Protein AF-A0A2A2X667-F1 (afdb_monomer_lite)

Organism: NCBI:txid1624

Sequence (173 aa):
MKRGFEYALKNDRLIYGVLAQLNYKVGHPDFEDMFEESRILLAEIYTEYHRKENTKEECGSYMFQKLKWRLLDKLRQKNRKQAEVCFSQLANENDELPQIEEIIEIGDNIEISDALYQLYKRCTDNEKMLLSYYSVGITKTTEIAKLMGKSRMTINRWRKSIQEKYLELINEK

Structure (mmCIF, N/CA/C/O backbone):
data_AF-A0A2A2X667-F1
#
_entry.id   AF-A0A2A2X667-F1
#
loop_
_atom_site.group_PDB
_atom_site.id
_atom_site.type_symbol
_atom_site.label_atom_id
_atom_site.label_alt_id
_atom_site.label_comp_id
_atom_site.label_asym_id
_atom_site.label_entity_id
_atom_site.label_seq_id
_atom_site.pdbx_PDB_ins_code
_atom_site.Cartn_x
_atom_site.Cartn_y
_atom_site.Cartn_z
_atom_site.occupancy
_atom_site.B_iso_or_equiv
_atom_site.auth_seq_id
_atom_site.auth_comp_id
_atom_site.auth_asym_id
_atom_site.auth_atom_id
_atom_site.pdbx_PDB_model_num
ATOM 1 N N . MET A 1 1 ? -18.334 -0.761 18.734 1.00 70.69 1 MET A N 1
ATOM 2 C CA . MET A 1 1 ? -18.167 -1.414 17.420 1.00 70.69 1 MET A CA 1
ATOM 3 C C . MET A 1 1 ? -19.298 -1.059 16.452 1.00 70.69 1 MET A C 1
ATOM 5 O O . MET A 1 1 ? -18.995 -0.501 15.412 1.00 70.69 1 MET A O 1
ATOM 9 N N . LYS A 1 2 ? -20.581 -1.248 16.811 1.00 82.44 2 LYS A N 1
ATOM 10 C CA . LYS A 1 2 ? -21.744 -0.948 15.942 1.00 82.44 2 LYS A CA 1
ATOM 11 C C . LYS A 1 2 ? -21.718 0.436 15.252 1.00 82.44 2 LYS A C 1
ATOM 13 O O . LYS A 1 2 ? -21.780 0.499 14.034 1.00 82.44 2 LYS A O 1
ATOM 18 N N . ARG A 1 3 ? -21.492 1.521 16.008 1.00 82.81 3 ARG A N 1
ATOM 19 C CA . ARG A 1 3 ? -21.363 2.891 15.456 1.00 82.81 3 ARG A CA 1
ATOM 20 C C . ARG A 1 3 ? -20.211 3.067 14.457 1.00 82.81 3 ARG A C 1
ATOM 22 O O . ARG A 1 3 ? -20.321 3.866 13.540 1.00 82.81 3 ARG A O 1
ATOM 29 N N . GLY A 1 4 ? -19.112 2.329 14.629 1.00 85.50 4 GLY A N 1
ATOM 30 C CA . GLY A 1 4 ? -17.978 2.381 13.702 1.00 85.50 4 GLY A CA 1
ATOM 31 C C . GLY A 1 4 ? -18.318 1.772 12.349 1.00 85.50 4 GLY A C 1
ATOM 32 O O . GLY A 1 4 ? -17.970 2.342 11.323 1.00 85.50 4 GLY A O 1
ATOM 33 N N . PHE A 1 5 ? -19.053 0.657 12.340 1.00 90.12 5 PHE A N 1
ATOM 34 C CA . PHE A 1 5 ? -19.537 0.054 11.097 1.00 90.12 5 PHE A CA 1
ATOM 35 C C . PHE A 1 5 ? -20.574 0.935 10.401 1.00 90.12 5 PHE A C 1
ATOM 37 O O . PHE A 1 5 ? -20.499 1.113 9.192 1.00 90.12 5 PHE A O 1
ATOM 44 N N . GLU A 1 6 ? -21.492 1.547 11.153 1.00 90.00 6 GLU A N 1
ATOM 45 C CA . GLU A 1 6 ? -22.443 2.523 10.600 1.00 90.00 6 GLU A CA 1
ATOM 46 C C . GLU A 1 6 ? -21.724 3.714 9.948 1.00 90.00 6 GLU A C 1
ATOM 48 O O . GLU A 1 6 ? -22.113 4.148 8.864 1.00 90.00 6 GLU A O 1
ATOM 53 N N . TYR A 1 7 ? -20.654 4.217 10.574 1.00 89.38 7 TYR A N 1
ATOM 54 C CA . TYR A 1 7 ? -19.813 5.258 9.987 1.00 89.38 7 TYR A CA 1
ATOM 55 C C . TYR A 1 7 ? -19.106 4.771 8.718 1.00 89.38 7 TYR A C 1
ATOM 57 O O . TYR A 1 7 ? -19.140 5.462 7.702 1.00 89.38 7 TYR A O 1
ATOM 65 N N . ALA A 1 8 ? -18.493 3.586 8.757 1.00 90.00 8 ALA A N 1
ATOM 66 C CA . ALA A 1 8 ? -17.759 3.040 7.622 1.00 90.00 8 ALA A CA 1
ATOM 67 C C . ALA A 1 8 ? -18.669 2.836 6.399 1.00 90.00 8 ALA A C 1
ATOM 69 O O . ALA A 1 8 ? -18.331 3.311 5.321 1.00 90.00 8 ALA A O 1
ATOM 70 N N . LEU A 1 9 ? -19.861 2.255 6.592 1.00 91.00 9 LEU A N 1
ATOM 71 C CA . LEU A 1 9 ? -20.863 2.049 5.537 1.00 91.00 9 LEU A CA 1
ATOM 72 C C . LEU A 1 9 ? -21.354 3.362 4.910 1.00 91.00 9 LEU A C 1
ATOM 74 O O . LEU A 1 9 ? -21.636 3.422 3.718 1.00 91.00 9 LEU A O 1
ATOM 78 N N . LYS A 1 10 ? -21.451 4.442 5.693 1.00 91.00 10 LYS A N 1
ATOM 79 C CA . LYS A 1 10 ? -21.816 5.769 5.167 1.00 91.00 10 LYS A CA 1
ATOM 80 C C . LYS A 1 10 ? -20.674 6.451 4.409 1.00 91.00 10 LYS A C 1
ATOM 82 O O . LYS A 1 10 ? -20.930 7.363 3.627 1.00 91.00 10 LYS A O 1
ATOM 87 N N . ASN A 1 11 ? -19.430 6.030 4.639 1.00 89.50 11 ASN A N 1
ATOM 88 C CA . ASN A 1 11 ? -18.221 6.688 4.146 1.00 89.50 11 ASN A CA 1
ATOM 89 C C . ASN A 1 11 ? -17.398 5.803 3.197 1.00 89.50 11 ASN A C 1
ATOM 91 O O . ASN A 1 11 ? -16.180 5.957 3.111 1.00 89.50 11 ASN A O 1
ATOM 95 N N . ASP A 1 12 ? -18.048 4.939 2.414 1.00 91.06 12 ASP A N 1
ATOM 96 C CA . ASP A 1 12 ? -17.374 4.081 1.427 1.00 91.06 12 ASP A CA 1
ATOM 97 C C . ASP A 1 12 ? -16.489 4.879 0.447 1.00 91.06 12 ASP A C 1
ATOM 99 O O . ASP A 1 12 ? -15.415 4.431 0.054 1.00 91.06 12 ASP A O 1
ATOM 103 N N . ARG A 1 13 ? -16.868 6.122 0.109 1.00 90.81 13 ARG A N 1
ATOM 104 C CA . ARG A 1 13 ? -16.052 7.026 -0.732 1.00 90.81 13 ARG A CA 1
ATOM 105 C C . ARG A 1 13 ? -14.648 7.272 -0.173 1.00 90.81 13 ARG A C 1
ATOM 107 O O . ARG A 1 13 ? -13.700 7.406 -0.944 1.00 90.81 13 ARG A O 1
ATOM 114 N N . LEU A 1 14 ? -14.511 7.328 1.151 1.00 91.19 14 LEU A N 1
ATOM 115 C CA . LEU A 1 14 ? -13.222 7.499 1.819 1.00 91.19 14 LEU A CA 1
ATOM 116 C C . LEU A 1 14 ? -12.350 6.255 1.605 1.00 91.19 14 LEU A C 1
ATOM 118 O O . LEU A 1 14 ? -11.168 6.387 1.295 1.00 91.19 14 LEU A O 1
ATOM 122 N N . ILE A 1 15 ? -12.954 5.065 1.677 1.00 92.88 15 ILE A N 1
ATOM 123 C CA . ILE A 1 15 ? -12.288 3.784 1.414 1.00 92.88 15 ILE A CA 1
ATOM 124 C C . ILE A 1 15 ? -11.820 3.714 -0.042 1.00 92.88 15 ILE A C 1
ATOM 126 O O . ILE A 1 15 ? -10.636 3.477 -0.283 1.00 92.88 15 ILE A O 1
ATOM 130 N N . TYR A 1 16 ? -12.698 4.012 -1.007 1.00 92.81 16 TYR A N 1
ATOM 131 C CA . TYR A 1 16 ? -12.327 4.060 -2.426 1.00 92.81 16 TYR A CA 1
ATOM 132 C C . TYR A 1 16 ? -11.152 5.012 -2.683 1.00 92.81 16 TYR A C 1
ATOM 134 O O . TYR A 1 16 ? -10.217 4.662 -3.402 1.00 92.81 16 TYR A O 1
ATOM 142 N N . GLY A 1 17 ? -11.163 6.198 -2.066 1.00 90.81 17 GLY A N 1
ATOM 143 C CA . GLY A 1 17 ? -10.075 7.167 -2.194 1.00 90.81 17 GLY A CA 1
ATOM 144 C C . GLY A 1 17 ? -8.741 6.652 -1.646 1.00 90.81 17 GLY A C 1
ATOM 145 O O . GLY A 1 17 ? -7.696 6.869 -2.264 1.00 90.81 17 GLY A O 1
ATOM 146 N N . VAL A 1 18 ? -8.757 5.949 -0.509 1.00 92.19 18 VAL A N 1
ATOM 147 C CA . VAL A 1 18 ? -7.542 5.353 0.066 1.00 92.19 18 VAL A CA 1
ATOM 148 C C . VAL A 1 18 ? -7.024 4.213 -0.810 1.00 92.19 18 VAL A C 1
ATOM 150 O O . VAL A 1 18 ? -5.833 4.188 -1.115 1.00 92.19 18 VAL A O 1
ATOM 153 N N . LEU A 1 19 ? -7.896 3.307 -1.257 1.00 90.31 19 LEU A N 1
ATOM 154 C CA . LEU A 1 19 ? -7.514 2.173 -2.103 1.00 90.31 19 LEU A CA 1
ATOM 155 C C . LEU A 1 19 ? -6.959 2.620 -3.457 1.00 90.31 19 LEU A C 1
ATOM 157 O O . LEU A 1 19 ? -5.923 2.115 -3.888 1.00 90.31 19 LEU A O 1
ATOM 161 N N . ALA A 1 20 ? -7.556 3.646 -4.067 1.00 87.69 20 ALA A N 1
ATOM 162 C CA . ALA A 1 20 ? -7.042 4.238 -5.296 1.00 87.69 20 ALA A CA 1
ATOM 163 C C . ALA A 1 20 ? -5.609 4.777 -5.127 1.00 87.69 20 ALA A C 1
ATOM 165 O O . ALA A 1 20 ? -4.778 4.590 -6.013 1.00 87.69 20 ALA A O 1
ATOM 166 N N . GLN A 1 21 ? -5.280 5.389 -3.978 1.00 86.00 21 GLN A N 1
ATOM 167 C CA . GLN A 1 21 ? -3.907 5.827 -3.676 1.00 86.00 21 GLN A CA 1
ATOM 168 C C . GLN A 1 21 ? -2.927 4.672 -3.429 1.00 86.00 21 GLN A C 1
ATOM 170 O O . GLN A 1 21 ? -1.716 4.883 -3.490 1.00 86.00 21 GLN A O 1
ATOM 175 N N . LEU A 1 22 ? -3.432 3.480 -3.117 1.00 85.50 22 LEU A N 1
ATOM 176 C CA . LEU A 1 22 ? -2.649 2.256 -2.947 1.00 85.50 22 LEU A CA 1
ATOM 177 C C . LEU A 1 22 ? -2.608 1.401 -4.223 1.00 85.50 22 LEU A C 1
ATOM 179 O O . LEU A 1 22 ? -2.122 0.279 -4.172 1.00 85.50 22 LEU A O 1
ATOM 183 N N . ASN A 1 23 ? -3.074 1.937 -5.358 1.00 84.19 23 ASN A N 1
ATOM 184 C CA . ASN A 1 23 ? -3.193 1.252 -6.649 1.00 84.19 23 ASN A CA 1
ATOM 185 C C . ASN A 1 23 ? -4.160 0.053 -6.671 1.00 84.19 23 ASN A C 1
ATOM 187 O O . ASN A 1 23 ? -4.169 -0.700 -7.642 1.00 84.19 23 ASN A O 1
ATOM 191 N N . TYR A 1 24 ? -5.044 -0.075 -5.679 1.00 85.31 24 TYR A N 1
ATOM 192 C CA . TYR A 1 24 ? -6.166 -1.011 -5.723 1.00 85.31 24 TYR A CA 1
ATOM 193 C C . TYR A 1 24 ? -7.360 -0.314 -6.375 1.00 85.31 24 TYR A C 1
ATOM 195 O O . TYR A 1 24 ? -8.118 0.408 -5.727 1.00 85.31 24 TYR A O 1
ATOM 203 N N . LYS A 1 25 ? -7.486 -0.478 -7.694 1.00 81.50 25 LYS A N 1
ATOM 204 C CA . LYS A 1 25 ? -8.617 0.037 -8.477 1.00 81.50 25 LYS A CA 1
ATOM 205 C C . LYS A 1 25 ? -9.693 -1.035 -8.632 1.00 81.50 25 LYS A C 1
ATOM 207 O O . LYS A 1 25 ? -9.406 -2.226 -8.540 1.00 81.50 25 LYS A O 1
ATOM 212 N N . VAL A 1 26 ? -10.915 -0.592 -8.921 1.00 75.31 26 VAL A N 1
ATOM 213 C CA . VAL A 1 26 ? -12.028 -1.476 -9.289 1.00 75.31 26 VAL A CA 1
ATOM 214 C C . VAL A 1 26 ? -11.600 -2.295 -10.513 1.00 75.31 26 VAL A C 1
ATOM 216 O O . VAL A 1 26 ? -11.266 -1.713 -11.543 1.00 75.31 26 VAL A O 1
ATOM 219 N N . GLY A 1 27 ? -11.538 -3.621 -10.362 1.00 77.50 27 GLY A N 1
ATOM 220 C CA . GLY A 1 27 ? -11.004 -4.558 -11.360 1.00 77.50 27 GLY A CA 1
ATOM 221 C C . GLY A 1 27 ? -9.706 -5.269 -10.952 1.00 77.50 27 GLY A C 1
ATOM 222 O O . GLY A 1 27 ? -9.327 -6.237 -11.601 1.00 77.50 27 GLY A O 1
ATOM 223 N N . HIS A 1 28 ? -9.034 -4.841 -9.877 1.00 79.19 28 HIS A N 1
ATOM 224 C CA . HIS A 1 28 ? -7.943 -5.626 -9.292 1.00 79.19 28 HIS A CA 1
ATOM 225 C C . HIS A 1 2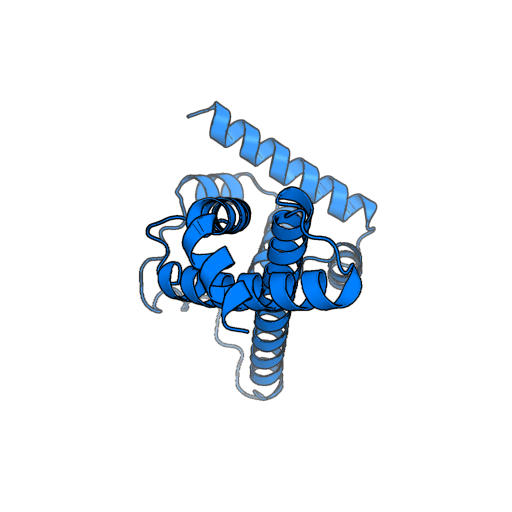8 ? -8.513 -6.916 -8.660 1.00 79.19 28 HIS A C 1
ATOM 227 O O . HIS A 1 28 ? -9.531 -6.811 -7.973 1.00 79.19 28 HIS A O 1
ATOM 233 N N . PRO A 1 29 ? -7.872 -8.094 -8.816 1.00 82.75 29 PRO A N 1
ATOM 234 C CA . PRO A 1 29 ? -8.371 -9.360 -8.260 1.00 82.75 29 PRO A CA 1
ATOM 235 C C . PRO A 1 29 ? -8.687 -9.275 -6.760 1.00 82.75 29 PRO A C 1
ATOM 237 O O . PRO A 1 29 ? -9.780 -9.611 -6.327 1.00 82.75 29 PRO A O 1
ATOM 240 N N . ASP A 1 30 ? -7.769 -8.690 -5.989 1.00 87.25 30 ASP A N 1
ATOM 241 C CA . ASP A 1 30 ? -7.921 -8.525 -4.535 1.00 87.25 30 ASP A CA 1
ATOM 242 C C . ASP A 1 30 ? -8.738 -7.284 -4.113 1.00 87.25 30 ASP A C 1
ATOM 244 O O . ASP A 1 30 ? -8.695 -6.882 -2.949 1.00 87.25 30 ASP A O 1
ATOM 248 N N . PHE A 1 31 ? -9.407 -6.587 -5.041 1.00 88.56 31 PHE A N 1
ATOM 249 C CA . PHE A 1 31 ? -10.055 -5.309 -4.723 1.00 88.56 31 PHE A CA 1
ATOM 250 C C . PHE A 1 31 ? -11.167 -5.465 -3.684 1.00 88.56 31 PHE A C 1
ATOM 252 O O . PHE A 1 31 ? -11.241 -4.678 -2.742 1.00 88.56 31 PHE A O 1
ATOM 259 N N . GLU A 1 32 ? -12.031 -6.459 -3.870 1.00 89.56 32 GLU A N 1
ATOM 260 C CA . GLU A 1 32 ? -13.213 -6.672 -3.033 1.00 89.56 32 GLU A CA 1
ATOM 261 C C . GLU A 1 32 ? -12.817 -7.050 -1.601 1.00 89.56 32 GLU A C 1
ATOM 263 O O . GLU A 1 32 ? -13.289 -6.435 -0.641 1.00 89.56 32 GLU A O 1
ATOM 268 N N . ASP A 1 33 ? -11.827 -7.933 -1.463 1.00 91.75 33 ASP A N 1
ATOM 269 C CA . ASP A 1 33 ? -11.235 -8.296 -0.174 1.00 91.75 33 ASP A CA 1
ATOM 270 C C . ASP A 1 33 ? -10.602 -7.085 0.523 1.00 91.75 33 ASP A C 1
ATOM 272 O O . ASP A 1 33 ? -10.867 -6.820 1.699 1.00 91.75 33 ASP A O 1
ATOM 276 N N . MET A 1 34 ? -9.800 -6.296 -0.205 1.00 90.19 34 MET A N 1
ATOM 277 C CA . MET A 1 34 ? -9.195 -5.073 0.334 1.00 90.19 34 MET A CA 1
ATOM 278 C C . MET A 1 34 ? -10.241 -4.040 0.745 1.00 90.19 34 MET A C 1
ATOM 280 O O . MET A 1 34 ? -10.027 -3.293 1.704 1.00 90.19 34 MET A O 1
ATOM 284 N N . PHE A 1 35 ? -11.363 -3.972 0.036 1.00 93.88 35 PHE A N 1
ATOM 285 C CA . PHE A 1 35 ? -12.451 -3.059 0.340 1.00 93.88 35 PHE A CA 1
ATOM 286 C C . PHE A 1 35 ? -13.160 -3.432 1.643 1.00 93.88 35 PHE A C 1
ATOM 288 O O . PHE A 1 35 ? -13.271 -2.583 2.535 1.00 93.88 35 PHE A O 1
ATOM 295 N N . GLU A 1 36 ? -13.552 -4.694 1.810 1.00 93.00 36 GLU A N 1
ATOM 296 C CA . GLU A 1 36 ? -14.180 -5.149 3.054 1.00 93.00 36 GLU A CA 1
ATOM 297 C C . GLU A 1 36 ? -13.206 -5.090 4.240 1.00 93.00 36 GLU A C 1
ATOM 299 O O . GLU A 1 36 ? -13.565 -4.622 5.326 1.00 93.00 36 GLU A O 1
ATOM 304 N N . GLU A 1 37 ? -11.933 -5.441 4.035 1.00 93.62 37 GLU A N 1
ATOM 305 C CA . GLU A 1 37 ? -10.912 -5.298 5.074 1.00 93.62 37 GLU A CA 1
ATOM 306 C C . GLU A 1 37 ? -10.728 -3.830 5.489 1.00 93.62 37 GLU A C 1
ATOM 308 O O . GLU A 1 37 ? -10.651 -3.515 6.683 1.00 93.62 37 GLU A O 1
ATOM 313 N N . SER A 1 38 ? -10.715 -2.909 4.523 1.00 94.06 38 SER A N 1
ATOM 314 C CA . SER A 1 38 ? -10.646 -1.468 4.787 1.00 94.06 38 SER A CA 1
ATOM 315 C C . SER A 1 38 ? -11.864 -0.965 5.557 1.00 94.06 38 SER A C 1
ATOM 317 O O . SER A 1 38 ? -11.719 -0.106 6.430 1.00 94.06 38 SER A O 1
ATOM 319 N N . ARG A 1 39 ? -13.055 -1.508 5.282 1.00 94.38 39 ARG A N 1
ATOM 320 C CA . ARG A 1 39 ? -14.294 -1.161 5.987 1.00 94.38 39 ARG A CA 1
ATOM 321 C C . ARG A 1 39 ? -14.235 -1.566 7.458 1.00 94.38 39 ARG A C 1
ATOM 323 O O . ARG A 1 39 ? -14.566 -0.754 8.327 1.00 94.38 39 ARG A O 1
ATOM 330 N N . ILE A 1 40 ? -13.741 -2.770 7.749 1.00 94.31 40 ILE A N 1
ATOM 331 C CA . ILE A 1 40 ? -13.498 -3.233 9.125 1.00 94.31 40 ILE A CA 1
ATOM 332 C C . ILE A 1 40 ? -12.498 -2.304 9.821 1.00 94.31 40 ILE A C 1
ATOM 334 O O . ILE A 1 40 ? -12.754 -1.809 10.921 1.00 94.31 40 ILE A O 1
ATOM 338 N N . LEU A 1 41 ? -11.385 -1.997 9.155 1.00 94.06 41 LEU A N 1
ATOM 339 C CA . LEU A 1 41 ? -10.338 -1.143 9.707 1.00 94.06 41 LEU A CA 1
ATOM 340 C C . LEU A 1 41 ? -10.837 0.273 10.017 1.00 94.06 41 LEU A C 1
ATOM 342 O O . LEU A 1 41 ? -10.492 0.851 11.048 1.00 94.06 41 LEU A O 1
ATOM 346 N N . LEU A 1 42 ? -11.650 0.845 9.129 1.00 94.00 42 LEU A N 1
ATOM 347 C CA . LEU A 1 42 ? -12.236 2.169 9.306 1.00 94.00 42 LEU A CA 1
ATOM 348 C C . LEU A 1 42 ? -13.189 2.188 10.506 1.00 94.00 42 LEU A C 1
ATOM 350 O O . LEU A 1 42 ? -13.141 3.120 11.313 1.00 94.00 42 LEU A O 1
ATOM 354 N N . ALA A 1 43 ? -13.997 1.137 10.670 1.00 93.50 43 ALA A N 1
ATOM 355 C CA . ALA A 1 43 ? -14.868 0.980 11.827 1.00 93.50 43 ALA A CA 1
ATOM 356 C C . ALA A 1 43 ? -14.070 0.927 13.142 1.00 93.50 43 ALA A C 1
ATOM 358 O O . ALA A 1 43 ? -14.441 1.584 14.119 1.00 93.50 43 ALA A O 1
ATOM 359 N N . GLU A 1 44 ? -12.950 0.202 13.169 1.00 92.75 44 GLU A N 1
ATOM 360 C CA . GLU A 1 44 ? -12.048 0.160 14.323 1.00 92.75 44 GLU A CA 1
ATOM 361 C C . GLU A 1 44 ? -11.450 1.534 14.629 1.00 92.75 44 GLU A C 1
ATOM 363 O O . GLU A 1 44 ? -11.561 2.014 15.761 1.00 92.75 44 GLU A O 1
ATOM 368 N N . ILE A 1 45 ? -10.871 2.196 13.620 1.00 91.81 45 ILE A N 1
ATOM 369 C CA . ILE A 1 45 ? -10.252 3.520 13.766 1.00 91.81 45 ILE A CA 1
ATOM 370 C C . ILE A 1 45 ? -11.263 4.516 14.336 1.00 91.81 45 ILE A C 1
ATOM 372 O O . ILE A 1 45 ? -10.932 5.247 15.274 1.00 91.81 45 ILE A O 1
ATOM 376 N N . TYR A 1 46 ? -12.493 4.512 13.821 1.00 90.75 46 TYR A N 1
ATOM 377 C CA . TYR A 1 46 ? -13.563 5.370 14.314 1.00 90.75 46 TYR A CA 1
ATOM 378 C C . TYR A 1 46 ? -13.903 5.075 15.778 1.00 90.75 46 TYR A C 1
ATOM 380 O O . TYR A 1 46 ? -14.025 5.989 16.594 1.00 90.75 46 TYR A O 1
ATOM 388 N N . THR A 1 47 ? -14.017 3.798 16.153 1.00 89.25 47 THR A N 1
ATOM 389 C CA . THR A 1 47 ? -14.325 3.435 17.544 1.00 89.25 47 THR A CA 1
ATOM 390 C C . THR A 1 47 ? -13.214 3.810 18.521 1.00 89.25 47 THR A C 1
ATOM 392 O O . THR A 1 47 ? -13.511 4.220 19.643 1.00 89.25 47 THR A O 1
ATOM 395 N N . GLU A 1 48 ? -11.948 3.711 18.110 1.00 88.75 48 GLU A N 1
ATOM 396 C CA . GLU A 1 48 ? -10.808 4.178 18.904 1.00 88.75 48 GLU A CA 1
ATOM 397 C C . GLU A 1 48 ? -10.815 5.696 19.068 1.00 88.75 48 GLU A C 1
ATOM 399 O O . GLU A 1 48 ? -10.575 6.199 20.165 1.00 88.75 48 GLU A O 1
ATOM 404 N N . TYR A 1 49 ? -11.078 6.411 17.975 1.00 87.25 49 TYR A N 1
ATOM 405 C CA . TYR A 1 49 ? -11.133 7.866 17.944 1.00 87.25 49 TYR A CA 1
ATOM 406 C C . TYR A 1 49 ? -12.220 8.390 18.887 1.00 87.25 49 TYR A C 1
ATOM 408 O O . TYR A 1 49 ? -11.933 9.148 19.813 1.00 87.25 49 TYR A O 1
ATOM 416 N N . HIS A 1 50 ? -13.440 7.864 18.749 1.00 83.75 50 HIS A N 1
ATOM 417 C CA . HIS A 1 50 ? -14.572 8.227 19.597 1.00 83.75 50 HIS A CA 1
ATOM 418 C C . HIS A 1 50 ? -14.336 7.866 21.076 1.00 83.75 50 HIS A C 1
ATOM 420 O O . HIS A 1 50 ? -14.838 8.548 21.968 1.00 83.75 50 HIS A O 1
ATOM 426 N N . ARG A 1 51 ? -13.574 6.803 21.374 1.00 83.69 51 ARG A N 1
ATOM 427 C CA . ARG A 1 51 ? -13.206 6.456 22.758 1.00 83.69 51 ARG A CA 1
ATOM 428 C C . ARG A 1 51 ? -12.218 7.459 23.362 1.00 83.69 51 ARG A C 1
ATOM 430 O O . ARG A 1 51 ? -12.280 7.698 24.562 1.00 83.69 51 ARG A O 1
ATOM 437 N N . LYS A 1 52 ? -11.284 7.989 22.566 1.00 80.88 52 LYS A N 1
ATOM 438 C CA . LYS A 1 52 ? -10.196 8.848 23.054 1.00 80.88 52 LYS A CA 1
ATOM 439 C C . LYS A 1 52 ? -10.591 10.310 23.189 1.00 80.88 52 LYS A C 1
ATOM 441 O O . LYS A 1 52 ? -10.275 10.913 24.207 1.00 80.88 52 LYS A O 1
ATOM 446 N N . GLU A 1 53 ? -11.236 10.879 22.178 1.00 73.50 53 GLU A N 1
ATOM 447 C CA . GLU A 1 53 ? -11.414 12.334 22.125 1.00 73.50 53 GLU A CA 1
ATOM 448 C C . GLU A 1 53 ? -12.764 12.807 22.683 1.00 73.50 53 GLU A C 1
ATOM 450 O O . GLU A 1 53 ? -12.968 14.011 22.817 1.00 73.50 53 GLU A O 1
ATOM 455 N N . ASN A 1 54 ? -13.683 11.893 23.047 1.00 64.00 54 ASN A N 1
ATOM 456 C CA . ASN A 1 54 ? -15.036 12.203 23.560 1.00 64.00 54 ASN A CA 1
ATOM 457 C C . ASN A 1 54 ? -15.811 13.241 22.715 1.00 64.00 54 ASN A C 1
ATOM 459 O O . ASN A 1 54 ? -16.802 13.821 23.161 1.00 64.00 54 ASN A O 1
ATOM 463 N N . THR A 1 55 ? -15.363 13.486 21.487 1.00 62.56 55 THR A N 1
ATOM 464 C CA . THR A 1 55 ? -15.852 14.539 20.606 1.00 62.56 55 THR A CA 1
ATOM 465 C C . THR A 1 55 ? -16.891 13.959 19.665 1.00 62.56 55 THR A C 1
ATOM 467 O O . THR A 1 55 ? -16.813 12.803 19.251 1.00 62.56 55 THR A O 1
ATOM 470 N N . LYS A 1 56 ? -17.898 14.774 19.349 1.00 59.31 56 LYS A N 1
ATOM 471 C CA . LYS A 1 56 ? -18.995 14.411 18.441 1.00 59.31 56 LYS A CA 1
ATOM 472 C C . LYS A 1 56 ? -18.673 14.692 16.971 1.00 59.31 56 LYS A C 1
ATOM 474 O O . LYS A 1 56 ? -19.477 14.342 16.115 1.00 59.31 56 LYS A O 1
ATOM 479 N N . GLU A 1 57 ? -17.548 15.344 16.686 1.00 64.69 57 GLU A N 1
ATOM 480 C CA . GLU A 1 57 ? -17.194 15.767 15.333 1.00 64.69 57 GLU A CA 1
ATOM 481 C C . GLU A 1 57 ? -16.337 14.718 14.626 1.00 64.69 57 GLU A C 1
ATOM 483 O O . GLU A 1 57 ? -15.353 14.206 15.158 1.00 64.69 57 GLU A O 1
ATOM 488 N N . GLU A 1 58 ? -16.742 14.377 13.407 1.00 69.50 58 GLU A N 1
ATOM 489 C CA . GLU A 1 58 ? -16.093 13.359 12.591 1.00 69.50 58 GLU A CA 1
ATOM 490 C C . GLU A 1 58 ? -14.970 14.000 11.765 1.00 69.50 58 GLU A C 1
ATOM 492 O O . GLU A 1 58 ? -15.220 14.823 10.886 1.00 69.50 58 GLU A O 1
ATOM 497 N N . CYS A 1 59 ? -13.715 13.613 12.012 1.00 79.75 59 CYS A N 1
ATOM 498 C CA . CYS A 1 59 ? -12.569 14.146 11.271 1.00 79.75 59 CYS A CA 1
ATOM 499 C C . CYS A 1 59 ? -12.192 13.249 10.078 1.00 79.75 59 CYS A C 1
ATOM 501 O O . CYS A 1 59 ? -11.339 12.364 10.185 1.00 79.75 59 CYS A O 1
ATOM 503 N N . GLY A 1 60 ? -12.805 13.489 8.914 1.00 83.25 60 GLY A N 1
ATOM 504 C CA . GLY A 1 60 ? -12.574 12.696 7.696 1.00 83.25 60 GLY A CA 1
ATOM 505 C C . GLY A 1 60 ? -11.102 12.623 7.259 1.00 83.25 60 GLY A C 1
ATOM 506 O O . GLY A 1 60 ? -10.619 11.550 6.902 1.00 83.25 60 GLY A O 1
ATOM 507 N N . SER A 1 61 ? -10.351 13.725 7.363 1.00 86.31 61 SER A N 1
ATOM 508 C CA . SER A 1 61 ? -8.922 13.764 7.005 1.00 86.31 61 SER A CA 1
ATOM 509 C C . SER A 1 61 ? -8.063 12.867 7.903 1.00 86.31 61 SER A C 1
ATOM 511 O O . SER A 1 61 ? -7.177 12.164 7.414 1.00 86.31 61 SER A O 1
ATOM 513 N N . TYR A 1 62 ? -8.347 12.841 9.212 1.00 89.12 62 TYR A N 1
ATOM 514 C CA . TYR A 1 62 ? -7.669 11.944 10.150 1.00 89.12 62 TYR A CA 1
ATOM 515 C C . TYR A 1 62 ? -7.967 10.479 9.825 1.00 89.12 62 TYR A C 1
ATOM 517 O O . TYR A 1 62 ? -7.046 9.661 9.745 1.00 89.12 62 TYR A O 1
ATOM 525 N N . MET A 1 63 ? -9.245 10.158 9.589 1.00 90.00 63 MET A N 1
ATOM 526 C CA . MET A 1 63 ? -9.676 8.803 9.237 1.00 90.00 63 MET A CA 1
ATOM 527 C C . MET A 1 63 ? -8.992 8.324 7.956 1.00 90.00 63 MET A C 1
ATOM 529 O O . MET A 1 63 ? -8.436 7.227 7.936 1.00 90.00 63 MET A O 1
ATOM 533 N N . PHE A 1 64 ? -8.951 9.172 6.924 1.00 90.75 64 PHE A N 1
ATOM 534 C CA . PHE A 1 64 ? -8.284 8.889 5.653 1.00 90.75 64 PHE A CA 1
ATOM 535 C C . PHE A 1 64 ? -6.804 8.552 5.844 1.00 90.75 64 PHE A C 1
ATOM 537 O O . PHE A 1 64 ? -6.325 7.507 5.395 1.00 90.75 64 PHE A O 1
ATOM 544 N N . GLN A 1 65 ? -6.071 9.413 6.551 1.00 90.94 65 GLN A N 1
ATOM 545 C CA . GLN A 1 65 ? -4.634 9.241 6.723 1.00 90.94 65 GLN A CA 1
ATOM 546 C C . GLN A 1 65 ? -4.299 8.015 7.578 1.00 90.94 65 GLN A C 1
ATOM 548 O O . GLN A 1 65 ? -3.388 7.253 7.245 1.00 90.94 65 GLN A O 1
ATOM 553 N N . LYS A 1 66 ? -5.064 7.782 8.649 1.00 91.69 66 LYS A N 1
ATOM 554 C CA . LYS A 1 66 ? -4.858 6.636 9.536 1.00 91.69 66 LYS A CA 1
ATOM 555 C C . LYS A 1 66 ? -5.234 5.312 8.865 1.00 91.69 66 LYS A C 1
ATOM 557 O O . LYS A 1 66 ? -4.503 4.336 9.034 1.00 91.69 66 LYS A O 1
ATOM 562 N N . LEU A 1 67 ? -6.305 5.285 8.065 1.00 92.81 67 LEU A N 1
ATOM 563 C CA . LEU A 1 67 ? -6.689 4.119 7.263 1.00 92.81 67 LEU A CA 1
ATOM 564 C C . LEU A 1 67 ? -5.580 3.760 6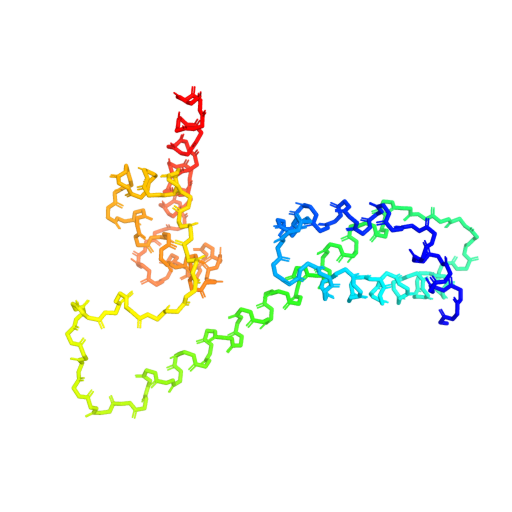.268 1.00 92.81 67 LEU A C 1
ATOM 566 O O . LEU A 1 67 ? -5.109 2.622 6.254 1.00 92.81 67 LEU A O 1
ATOM 570 N N . LYS A 1 68 ? -5.084 4.752 5.518 1.00 92.00 68 LYS A N 1
ATOM 571 C CA . LYS A 1 68 ? -3.976 4.576 4.570 1.00 92.00 68 LYS A CA 1
ATOM 572 C C . LYS A 1 68 ? -2.731 3.983 5.228 1.00 92.00 68 LYS A C 1
ATOM 574 O O . LYS A 1 68 ? -2.128 3.063 4.682 1.00 92.00 68 LYS A O 1
ATOM 579 N N . TRP A 1 69 ? -2.324 4.504 6.386 1.00 92.56 69 TRP A N 1
ATOM 580 C CA . TRP A 1 69 ? -1.137 4.004 7.084 1.00 92.56 69 TRP A CA 1
ATOM 581 C C . TRP A 1 69 ? -1.293 2.567 7.562 1.00 92.56 69 TRP A C 1
ATOM 583 O O . TRP A 1 69 ? -0.391 1.765 7.337 1.00 92.56 69 TRP A O 1
ATOM 593 N N . ARG A 1 70 ? -2.435 2.214 8.160 1.00 92.25 70 ARG A N 1
ATOM 594 C CA . ARG A 1 70 ? -2.651 0.837 8.616 1.00 92.25 70 ARG A CA 1
ATOM 595 C C . ARG A 1 70 ? -2.677 -0.160 7.455 1.00 92.25 70 ARG A C 1
ATOM 597 O O . ARG A 1 70 ? -2.096 -1.234 7.583 1.00 92.25 70 ARG A O 1
ATOM 604 N N . LEU A 1 71 ? -3.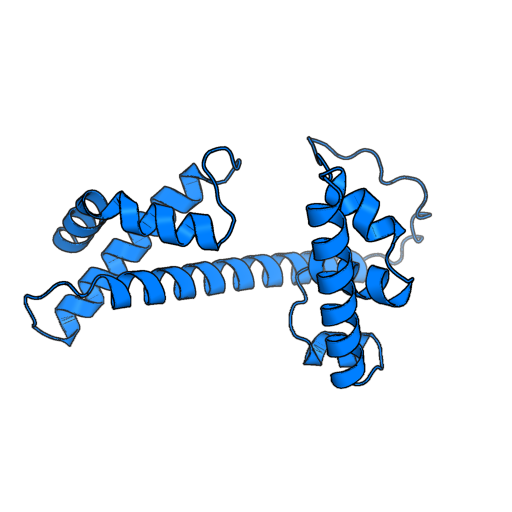296 0.196 6.328 1.00 90.88 71 LEU A N 1
ATOM 605 C CA . LEU A 1 71 ? -3.273 -0.643 5.125 1.00 90.88 71 LEU A CA 1
ATOM 606 C C . LEU A 1 71 ? -1.848 -0.799 4.580 1.00 90.88 71 LEU A C 1
ATOM 608 O O . LEU A 1 71 ? -1.412 -1.914 4.311 1.00 90.88 71 LEU A O 1
ATOM 612 N N . LEU A 1 72 ? -1.076 0.290 4.500 1.00 88.94 72 LEU A N 1
ATOM 613 C CA . LEU A 1 72 ? 0.332 0.225 4.090 1.00 88.94 72 LEU A CA 1
ATOM 614 C C . LEU A 1 72 ? 1.172 -0.668 5.000 1.00 88.94 72 LEU A C 1
ATOM 616 O O . LEU A 1 72 ? 2.019 -1.413 4.509 1.00 88.94 72 LEU A O 1
ATOM 620 N N . ASP A 1 73 ? 0.972 -0.594 6.313 1.00 87.25 73 ASP A N 1
ATOM 621 C CA . ASP A 1 73 ? 1.718 -1.422 7.254 1.00 87.25 73 ASP A CA 1
ATOM 622 C C . ASP A 1 73 ? 1.350 -2.904 7.126 1.00 87.25 73 ASP A C 1
ATOM 624 O O . ASP A 1 73 ? 2.252 -3.745 7.141 1.00 87.25 73 ASP A O 1
ATOM 628 N N . LYS A 1 74 ? 0.072 -3.230 6.884 1.00 85.69 74 LYS A N 1
ATOM 629 C CA . LYS A 1 74 ? -0.358 -4.598 6.549 1.00 85.69 74 LYS A CA 1
ATOM 630 C C . LYS A 1 74 ? 0.303 -5.107 5.267 1.00 85.69 74 LYS A C 1
ATOM 632 O O . LYS A 1 74 ? 0.887 -6.190 5.276 1.00 85.69 74 LYS A O 1
ATOM 637 N N . LEU A 1 75 ? 0.301 -4.309 4.197 1.00 84.38 75 LEU A N 1
ATOM 638 C CA . LEU A 1 75 ? 0.954 -4.664 2.929 1.00 84.38 75 LEU A CA 1
ATOM 639 C C . LEU A 1 75 ? 2.459 -4.886 3.111 1.00 84.38 75 LEU A C 1
ATOM 641 O O . LEU A 1 75 ? 3.013 -5.882 2.654 1.00 84.38 75 LEU A O 1
ATOM 645 N N . ARG A 1 76 ? 3.130 -4.005 3.860 1.00 80.25 76 ARG A N 1
ATOM 646 C CA . ARG A 1 76 ? 4.550 -4.171 4.198 1.00 80.25 76 ARG A CA 1
ATOM 647 C C . ARG A 1 76 ? 4.803 -5.452 4.984 1.00 80.25 76 ARG A C 1
ATOM 649 O O . ARG A 1 76 ? 5.826 -6.091 4.761 1.00 80.25 76 ARG A O 1
ATOM 656 N N . GLN A 1 77 ? 3.916 -5.817 5.908 1.00 81.94 77 GLN A N 1
ATOM 657 C CA . GLN A 1 77 ? 4.047 -7.050 6.679 1.00 81.94 77 GLN A CA 1
ATOM 658 C C . GLN A 1 77 ? 3.858 -8.289 5.796 1.00 81.94 77 GLN A C 1
ATOM 660 O O . GLN A 1 77 ? 4.652 -9.221 5.908 1.00 81.94 77 GLN A O 1
ATOM 665 N N . LYS A 1 78 ? 2.862 -8.286 4.899 1.00 81.50 78 LYS A N 1
ATOM 666 C CA . LYS A 1 78 ? 2.637 -9.362 3.921 1.00 81.50 78 LYS A CA 1
ATOM 667 C C . LYS A 1 78 ? 3.870 -9.554 3.034 1.00 81.50 78 LYS A C 1
ATOM 669 O O . LYS A 1 78 ? 4.379 -10.666 2.946 1.00 81.50 78 LYS A O 1
ATOM 674 N N . ASN A 1 79 ? 4.416 -8.463 2.499 1.00 73.25 79 ASN A N 1
ATOM 675 C CA . ASN A 1 79 ? 5.602 -8.508 1.641 1.00 73.25 79 ASN A CA 1
ATOM 676 C C . ASN A 1 79 ? 6.841 -9.025 2.382 1.00 73.25 79 ASN A C 1
ATOM 678 O O . ASN A 1 79 ? 7.593 -9.818 1.830 1.00 73.25 79 ASN A O 1
ATOM 682 N N . ARG A 1 80 ? 7.051 -8.628 3.647 1.00 70.56 80 ARG A N 1
ATOM 683 C CA . ARG A 1 80 ? 8.163 -9.165 4.452 1.00 70.56 80 ARG A CA 1
ATOM 684 C C . ARG A 1 80 ? 8.033 -10.665 4.686 1.00 70.56 80 ARG A C 1
ATOM 686 O O . ARG A 1 80 ? 9.009 -11.375 4.502 1.00 70.56 80 ARG A O 1
ATOM 693 N N . LYS A 1 81 ? 6.836 -11.142 5.042 1.00 71.50 81 LYS A N 1
ATOM 694 C CA . LYS A 1 81 ? 6.587 -12.577 5.243 1.00 71.50 81 LYS A CA 1
ATOM 695 C C . LYS A 1 81 ? 6.813 -13.375 3.960 1.00 71.50 81 LYS A C 1
ATOM 697 O O . LYS A 1 81 ? 7.417 -14.436 4.008 1.00 71.50 81 LYS A O 1
ATOM 702 N N . GLN A 1 82 ? 6.365 -12.858 2.815 1.00 67.50 82 GLN A N 1
ATOM 703 C CA . GLN A 1 82 ? 6.619 -13.491 1.517 1.00 67.50 82 GLN A CA 1
ATOM 704 C C . GLN A 1 82 ? 8.115 -13.532 1.185 1.00 67.50 82 GLN A C 1
ATOM 706 O O . GLN A 1 82 ? 8.613 -14.568 0.751 1.00 67.50 82 GLN A O 1
ATOM 711 N N . ALA A 1 83 ? 8.844 -12.443 1.446 1.00 60.97 83 ALA A N 1
ATOM 712 C CA . ALA A 1 83 ? 10.290 -12.409 1.261 1.00 60.97 83 ALA A CA 1
ATOM 713 C C . ALA A 1 83 ? 11.009 -13.418 2.175 1.00 60.97 83 ALA A C 1
ATOM 715 O O . ALA A 1 83 ? 11.880 -14.140 1.704 1.00 60.97 83 ALA A O 1
ATOM 716 N N . GLU A 1 84 ? 10.626 -13.523 3.451 1.00 61.56 84 GLU A N 1
ATOM 717 C CA . GLU A 1 84 ? 11.198 -14.498 4.394 1.00 61.56 84 GLU A CA 1
ATOM 718 C C . GLU A 1 84 ? 10.975 -15.948 3.939 1.00 61.56 84 GLU A C 1
ATOM 720 O O . GLU A 1 84 ? 11.908 -16.747 3.978 1.00 61.56 84 GLU A O 1
ATOM 725 N N . VAL A 1 85 ? 9.775 -16.278 3.446 1.00 62.69 85 VAL A N 1
ATOM 726 C CA . VAL A 1 85 ? 9.472 -17.614 2.904 1.00 62.69 85 VAL A CA 1
ATOM 727 C C . VAL A 1 85 ? 10.340 -17.915 1.681 1.00 62.69 85 VAL A C 1
ATOM 729 O O . VAL A 1 85 ? 10.984 -18.962 1.646 1.00 62.69 85 VAL A O 1
ATOM 732 N N . CYS A 1 86 ? 10.443 -16.977 0.739 1.00 47.31 86 CYS A N 1
ATOM 733 C CA . CYS A 1 86 ? 11.273 -17.132 -0.458 1.00 47.31 86 CYS A CA 1
ATOM 734 C C . CYS A 1 86 ? 12.760 -17.324 -0.103 1.00 47.31 86 CYS A C 1
ATOM 736 O O . CYS A 1 86 ? 13.409 -18.246 -0.589 1.00 47.31 86 CYS A O 1
ATOM 738 N N . PHE A 1 87 ? 13.290 -16.535 0.839 1.00 40.59 87 PHE A N 1
ATOM 739 C CA . PHE A 1 87 ? 14.665 -16.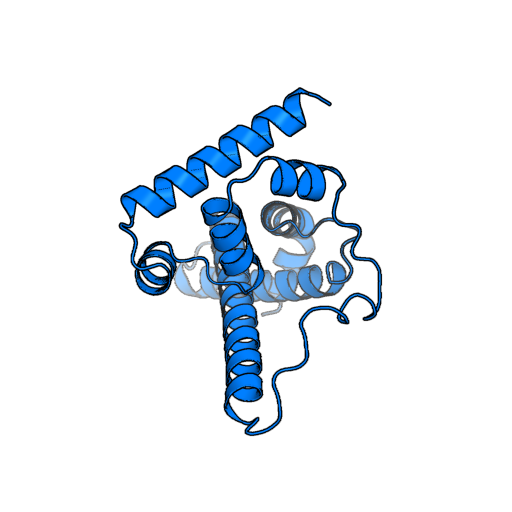698 1.325 1.00 40.59 87 PHE A CA 1
ATOM 740 C C . PHE A 1 87 ? 14.894 -18.031 2.052 1.00 40.59 87 PHE A C 1
ATOM 742 O O . PHE A 1 87 ? 15.975 -18.602 1.936 1.00 40.59 87 PHE A O 1
ATOM 749 N N . SER A 1 88 ? 13.902 -18.543 2.788 1.00 50.28 88 SER A N 1
ATOM 750 C CA . SER A 1 88 ? 14.013 -19.844 3.465 1.00 50.28 88 SER A CA 1
ATOM 751 C C . SER A 1 88 ? 13.963 -21.040 2.511 1.00 50.28 88 SER A C 1
ATOM 753 O O . SER A 1 88 ? 14.586 -22.060 2.790 1.00 50.28 88 SER A O 1
ATOM 755 N N . GLN A 1 89 ? 13.262 -20.912 1.382 1.00 48.62 89 GLN A N 1
ATOM 756 C CA . GLN A 1 89 ? 13.224 -21.933 0.333 1.00 48.62 89 GLN A CA 1
ATOM 757 C C . GLN A 1 89 ? 14.575 -22.010 -0.390 1.00 48.62 89 GLN A C 1
ATOM 759 O O . GLN A 1 89 ? 15.125 -23.093 -0.533 1.00 48.62 89 GLN A O 1
ATOM 764 N N . LEU A 1 90 ? 15.184 -20.858 -0.689 1.00 47.16 90 LEU A N 1
ATOM 765 C CA . LEU A 1 90 ? 16.524 -20.775 -1.287 1.00 47.16 90 LEU A CA 1
ATOM 766 C C . LEU A 1 90 ? 17.664 -21.232 -0.356 1.00 47.16 90 LEU A C 1
ATOM 768 O O . LEU A 1 90 ? 18.759 -21.522 -0.825 1.00 47.16 90 LEU A O 1
ATOM 772 N N . ALA A 1 91 ? 17.445 -21.267 0.962 1.00 44.84 91 ALA A N 1
ATOM 773 C CA . ALA A 1 91 ? 18.457 -21.688 1.935 1.00 44.84 91 ALA A CA 1
ATOM 774 C C . ALA A 1 91 ? 18.495 -23.210 2.177 1.00 44.84 91 ALA A C 1
ATOM 776 O O . ALA A 1 91 ? 19.421 -23.686 2.832 1.00 44.84 91 ALA A O 1
ATOM 777 N N . ASN A 1 92 ? 17.501 -23.961 1.685 1.00 42.62 92 ASN A N 1
ATOM 778 C CA . ASN A 1 92 ? 17.346 -25.394 1.959 1.00 42.62 92 ASN A CA 1
ATOM 779 C C . ASN A 1 92 ? 17.736 -26.317 0.794 1.00 42.62 92 ASN A C 1
ATOM 781 O O . ASN A 1 92 ? 17.638 -27.533 0.944 1.00 42.62 92 ASN A O 1
ATOM 785 N N . GLU A 1 93 ? 18.225 -25.790 -0.326 1.00 41.94 93 GLU A N 1
ATOM 786 C CA . GLU A 1 93 ? 18.606 -26.607 -1.481 1.00 41.94 93 GLU A CA 1
ATOM 787 C C . GLU A 1 93 ? 20.137 -26.661 -1.614 1.00 41.94 93 GLU A C 1
ATOM 789 O O . GLU A 1 93 ? 20.786 -25.750 -2.119 1.00 41.94 93 GLU A O 1
ATOM 794 N N . ASN A 1 94 ? 20.710 -27.778 -1.151 1.00 41.97 94 ASN A N 1
ATOM 795 C CA . ASN A 1 94 ? 21.980 -28.323 -1.654 1.00 41.97 94 ASN A CA 1
ATOM 796 C C . ASN A 1 94 ? 21.782 -29.025 -3.016 1.00 41.97 94 ASN A C 1
ATOM 798 O O . ASN A 1 94 ? 22.594 -29.867 -3.389 1.00 41.97 94 ASN A O 1
ATOM 802 N N . ASP A 1 95 ? 20.717 -28.696 -3.742 1.00 37.84 95 ASP A N 1
ATOM 803 C CA . ASP A 1 95 ? 20.418 -29.249 -5.053 1.00 37.84 95 ASP A CA 1
ATOM 804 C C . ASP A 1 95 ? 20.681 -28.189 -6.125 1.00 37.84 95 ASP A C 1
ATOM 806 O O . ASP A 1 95 ? 20.550 -26.985 -5.907 1.00 37.84 95 ASP A O 1
ATOM 810 N N . GLU A 1 96 ? 21.181 -28.671 -7.254 1.00 40.06 96 GLU A N 1
ATOM 811 C CA . GLU A 1 96 ? 21.744 -27.920 -8.368 1.00 40.06 96 GLU A CA 1
ATOM 812 C C . GLU A 1 96 ? 20.914 -26.685 -8.751 1.00 40.06 96 GLU A C 1
ATOM 814 O O . GLU A 1 96 ? 19.711 -26.768 -8.984 1.00 40.06 96 GLU A O 1
ATOM 819 N N . LEU A 1 97 ? 21.594 -25.535 -8.860 1.00 34.22 97 LEU A N 1
ATOM 820 C CA . LEU A 1 97 ? 21.039 -24.285 -9.382 1.00 34.22 97 LEU A CA 1
ATOM 821 C C . LEU A 1 97 ? 20.272 -24.558 -10.689 1.00 34.22 97 LEU A C 1
ATOM 823 O O . LEU A 1 97 ? 20.916 -24.913 -11.684 1.00 34.22 97 LEU A O 1
ATOM 827 N N . PRO A 1 98 ? 18.941 -24.356 -10.739 1.00 32.75 98 PRO A N 1
ATOM 828 C CA . PRO A 1 98 ? 18.224 -24.454 -11.995 1.00 32.75 98 PRO A CA 1
ATOM 829 C C . PRO A 1 98 ? 18.757 -23.369 -12.932 1.00 32.75 98 PRO A C 1
ATOM 831 O O . PRO A 1 98 ? 18.849 -22.188 -12.578 1.00 32.75 98 PRO A O 1
ATOM 834 N N . GLN A 1 99 ? 19.168 -23.793 -14.127 1.00 32.66 99 GLN A N 1
ATOM 835 C CA . GLN A 1 99 ? 19.582 -22.895 -15.195 1.00 32.66 99 GLN A CA 1
ATOM 836 C C . GLN A 1 99 ? 18.434 -21.912 -15.457 1.00 32.66 99 GLN A C 1
ATOM 838 O O . GLN A 1 99 ? 17.286 -22.309 -15.626 1.00 32.66 99 GLN A O 1
ATOM 843 N N . ILE A 1 100 ? 18.752 -20.618 -15.457 1.00 41.81 100 ILE A N 1
ATOM 844 C CA . ILE A 1 100 ? 17.812 -19.479 -15.440 1.00 41.81 100 ILE A CA 1
ATOM 845 C C . ILE A 1 100 ? 16.942 -19.386 -16.723 1.00 41.81 100 ILE A C 1
ATOM 847 O O . ILE A 1 100 ? 16.169 -18.449 -16.896 1.00 41.81 100 ILE A O 1
ATOM 851 N N . GLU A 1 101 ? 17.016 -20.358 -17.630 1.00 37.62 101 GLU A N 1
ATOM 852 C CA . GLU A 1 101 ? 16.402 -20.287 -18.959 1.00 37.62 101 GLU A CA 1
ATOM 853 C C . GLU A 1 101 ? 14.963 -20.834 -19.038 1.00 37.62 101 GLU A C 1
ATOM 855 O O . GLU A 1 101 ? 14.312 -20.638 -20.059 1.00 37.62 101 GLU A O 1
ATOM 860 N N . GLU A 1 102 ? 14.400 -21.403 -17.965 1.00 35.72 102 GLU A N 1
ATOM 861 C CA . GLU A 1 102 ? 13.075 -22.051 -18.013 1.00 35.72 102 GLU A CA 1
ATOM 862 C C . GLU A 1 102 ? 12.150 -21.679 -16.831 1.00 35.72 102 GLU A C 1
ATOM 864 O O . GLU A 1 102 ? 11.675 -22.519 -16.077 1.00 35.72 102 GLU A O 1
ATOM 869 N N . ILE A 1 103 ? 11.864 -20.383 -16.647 1.00 37.47 103 ILE A N 1
ATOM 870 C CA . ILE A 1 103 ? 10.760 -19.915 -15.774 1.00 37.47 103 ILE A CA 1
ATOM 871 C C . ILE A 1 103 ? 9.910 -18.877 -16.524 1.00 37.47 103 ILE A C 1
ATOM 873 O O . ILE A 1 103 ? 9.750 -17.738 -16.089 1.00 37.47 103 ILE A O 1
ATOM 877 N N . ILE A 1 104 ? 9.392 -19.249 -17.698 1.00 40.16 104 ILE A N 1
ATOM 878 C CA . ILE A 1 104 ? 8.362 -18.456 -18.402 1.00 40.16 104 ILE A CA 1
ATOM 879 C C . ILE A 1 104 ? 6.957 -19.064 -18.237 1.00 40.16 104 ILE A C 1
ATOM 881 O O . ILE A 1 104 ? 5.967 -18.380 -18.475 1.00 40.16 104 ILE A O 1
ATOM 885 N N . GLU A 1 105 ? 6.812 -20.280 -17.713 1.00 43.19 105 GLU A N 1
ATOM 886 C CA . GLU A 1 105 ? 5.500 -20.933 -17.609 1.00 43.19 105 GLU A CA 1
ATOM 887 C C . GLU A 1 105 ? 5.057 -21.166 -16.163 1.00 43.19 105 GLU A C 1
ATOM 889 O O . GLU A 1 105 ? 5.001 -22.293 -15.688 1.00 43.19 105 GLU A O 1
ATOM 894 N N . ILE A 1 106 ? 4.671 -20.095 -15.463 1.00 39.47 106 ILE A N 1
ATOM 895 C CA . ILE A 1 106 ? 3.681 -20.209 -14.383 1.00 39.47 106 ILE A CA 1
ATOM 896 C C . ILE A 1 106 ? 2.668 -19.072 -14.526 1.00 39.47 106 ILE A C 1
ATOM 898 O O . ILE A 1 106 ? 2.902 -17.948 -14.097 1.00 39.47 106 ILE A O 1
ATOM 902 N N . GLY A 1 107 ? 1.546 -19.425 -15.154 1.00 32.66 107 GLY A N 1
ATOM 903 C CA . GLY A 1 107 ? 0.207 -19.188 -14.615 1.00 32.66 107 GLY A CA 1
ATOM 904 C C . GLY A 1 107 ? -0.244 -17.743 -14.416 1.00 32.66 107 GLY A C 1
ATOM 905 O O . GLY A 1 107 ? 0.044 -17.131 -13.395 1.00 32.66 107 GLY A O 1
ATOM 906 N N . ASP A 1 108 ? -1.096 -17.315 -15.347 1.00 33.31 108 ASP A N 1
ATOM 907 C CA . ASP A 1 108 ? -2.105 -16.258 -15.234 1.00 33.31 108 ASP A CA 1
ATOM 908 C C . ASP A 1 108 ? -1.627 -14.796 -15.309 1.00 33.31 108 ASP A C 1
ATOM 910 O O . ASP A 1 108 ? -1.267 -14.147 -14.332 1.00 33.31 108 ASP A O 1
ATOM 914 N N . ASN A 1 109 ? -1.756 -14.243 -16.523 1.00 43.12 109 ASN A N 1
ATOM 915 C CA . ASN A 1 109 ? -1.981 -12.822 -16.807 1.00 43.12 109 ASN A CA 1
ATOM 916 C C . ASN A 1 109 ? -1.039 -11.822 -16.124 1.00 43.12 109 ASN A C 1
ATOM 918 O O . ASN A 1 109 ? -1.486 -10.817 -15.565 1.00 43.12 109 ASN A O 1
ATOM 922 N N . ILE A 1 110 ? 0.275 -11.992 -16.277 1.00 45.69 110 ILE A N 1
ATOM 923 C CA . ILE A 1 110 ? 1.151 -10.822 -16.204 1.00 45.69 110 ILE A CA 1
ATOM 924 C C . ILE A 1 110 ? 1.003 -10.079 -17.536 1.00 45.69 110 ILE A C 1
ATOM 926 O O . ILE A 1 110 ? 1.845 -10.179 -18.426 1.00 45.69 110 ILE A O 1
ATOM 930 N N . GLU A 1 111 ? -0.078 -9.308 -17.681 1.00 47.47 111 GLU A N 1
ATOM 931 C CA . GLU A 1 111 ? -0.034 -8.123 -18.534 1.00 47.47 111 GLU A CA 1
ATOM 932 C C . GLU A 1 111 ? 1.034 -7.207 -17.927 1.00 47.47 111 GLU A C 1
ATOM 934 O O . GLU A 1 111 ? 0.754 -6.282 -17.160 1.00 47.47 111 GLU A O 1
ATOM 939 N N . ILE A 1 112 ? 2.307 -7.490 -18.222 1.00 53.44 112 ILE A N 1
ATOM 940 C CA . ILE A 1 112 ? 3.365 -6.507 -18.061 1.00 53.44 112 ILE A CA 1
ATOM 941 C C . ILE A 1 112 ? 2.918 -5.389 -18.983 1.00 53.44 112 ILE A C 1
ATOM 943 O O . ILE A 1 112 ? 3.033 -5.511 -20.201 1.00 53.44 112 ILE A O 1
ATOM 947 N N . SER A 1 113 ? 2.326 -4.343 -18.397 1.00 65.31 113 SER A N 1
ATOM 948 C CA . SER A 1 113 ? 1.931 -3.141 -19.120 1.00 65.31 113 SER A CA 1
ATOM 949 C C . SER A 1 113 ? 3.053 -2.816 -20.097 1.00 65.31 113 SER A C 1
ATOM 951 O O . SER A 1 113 ? 4.205 -2.727 -19.674 1.00 65.31 113 SER A O 1
ATOM 953 N N . ASP A 1 114 ? 2.748 -2.684 -21.389 1.00 74.00 114 ASP A N 1
ATOM 954 C CA . ASP A 1 114 ? 3.740 -2.381 -22.432 1.00 74.00 114 ASP A CA 1
ATOM 955 C C . ASP A 1 114 ? 4.685 -1.245 -21.982 1.00 74.00 114 ASP A C 1
ATOM 957 O O . ASP A 1 114 ? 5.897 -1.317 -22.160 1.00 74.00 114 ASP A O 1
ATOM 961 N N . ALA A 1 115 ? 4.166 -0.273 -21.221 1.00 70.31 115 ALA A N 1
ATOM 962 C CA . ALA A 1 115 ? 4.952 0.789 -20.595 1.00 70.31 115 ALA A CA 1
ATOM 963 C C . ALA A 1 115 ? 6.078 0.300 -19.652 1.00 70.31 115 ALA A C 1
ATOM 965 O O . ALA A 1 115 ? 7.170 0.865 -19.669 1.00 70.31 115 ALA A O 1
ATOM 966 N N . LEU A 1 116 ? 5.850 -0.737 -18.839 1.00 77.25 116 LEU A N 1
ATOM 967 C CA . LEU A 1 116 ? 6.869 -1.332 -17.965 1.00 77.25 116 LEU A CA 1
ATOM 968 C C . LEU A 1 116 ? 7.951 -2.055 -18.767 1.00 77.25 116 LEU A C 1
ATOM 970 O O . LEU A 1 116 ? 9.129 -1.927 -18.436 1.00 77.25 116 LEU A O 1
ATOM 974 N N . TYR A 1 117 ? 7.574 -2.765 -19.832 1.00 82.44 117 TYR A N 1
ATOM 975 C CA . TYR A 1 117 ? 8.541 -3.416 -20.715 1.00 82.44 117 TYR A CA 1
ATOM 976 C C . TYR A 1 117 ? 9.425 -2.382 -21.432 1.00 82.44 117 TYR A C 1
ATOM 978 O O . TYR A 1 117 ? 10.655 -2.495 -21.421 1.00 82.44 117 TYR A O 1
ATOM 986 N N . GLN A 1 118 ? 8.824 -1.313 -21.971 1.00 82.75 118 GLN A N 1
ATOM 987 C CA . GLN A 1 118 ? 9.574 -0.215 -22.592 1.00 82.75 118 GLN A CA 1
ATOM 988 C C . GLN A 1 118 ? 10.477 0.513 -21.585 1.00 82.75 118 GLN A C 1
ATOM 990 O O . GLN A 1 118 ? 11.626 0.835 -21.901 1.00 82.75 118 GLN A O 1
ATOM 995 N N . LEU A 1 119 ? 10.004 0.728 -20.351 1.00 85.00 119 LEU A N 1
ATOM 996 C CA . LEU A 1 119 ? 10.813 1.311 -19.278 1.00 85.00 119 LEU A CA 1
ATOM 997 C C . LEU A 1 119 ? 12.017 0.429 -18.958 1.00 85.00 119 LEU A C 1
ATOM 999 O O . LEU A 1 119 ? 13.146 0.918 -18.937 1.00 85.00 119 LEU A O 1
ATOM 1003 N N . TYR A 1 120 ? 11.791 -0.870 -18.768 1.00 87.19 120 TYR A N 1
ATOM 1004 C CA . TYR A 1 120 ? 12.849 -1.827 -18.468 1.00 87.19 120 TYR A CA 1
ATOM 1005 C C . TYR A 1 120 ? 13.924 -1.850 -19.563 1.00 87.19 120 TYR A C 1
ATOM 1007 O O . TYR A 1 120 ? 15.117 -1.897 -19.260 1.00 87.19 120 TYR A O 1
ATOM 1015 N N . LYS A 1 121 ? 13.523 -1.726 -20.834 1.00 87.81 121 LYS A N 1
ATOM 1016 C CA . LYS A 1 121 ? 14.440 -1.627 -21.979 1.00 87.81 121 LYS A CA 1
ATOM 1017 C C . LYS A 1 121 ? 15.297 -0.353 -21.960 1.00 87.81 121 LYS A C 1
ATOM 1019 O O . LYS A 1 121 ? 16.458 -0.407 -22.359 1.00 87.81 121 LYS A O 1
ATOM 1024 N N . ARG A 1 122 ? 14.759 0.776 -21.481 1.00 86.25 122 ARG A N 1
ATOM 1025 C CA . ARG A 1 122 ? 15.479 2.063 -21.339 1.00 86.25 122 ARG A CA 1
ATOM 1026 C C . ARG A 1 122 ? 16.338 2.149 -20.066 1.00 86.25 122 ARG A C 1
ATOM 1028 O O . ARG A 1 122 ? 17.172 3.052 -19.932 1.00 86.25 122 ARG A O 1
ATOM 1035 N N . CYS A 1 123 ? 16.142 1.250 -19.104 1.00 89.81 123 CYS A N 1
ATOM 1036 C CA . CYS A 1 123 ? 16.925 1.202 -17.873 1.00 89.81 123 CYS A CA 1
ATOM 1037 C C . CYS A 1 123 ? 18.332 0.620 -18.094 1.00 89.81 123 CYS A C 1
ATOM 1039 O O . CYS A 1 123 ? 18.539 -0.306 -18.874 1.00 89.81 123 CYS A O 1
ATOM 1041 N N . THR A 1 124 ? 19.309 1.151 -17.361 1.00 91.94 124 THR A N 1
ATOM 1042 C CA . THR A 1 124 ? 20.663 0.579 -17.254 1.00 91.94 124 THR A CA 1
ATOM 1043 C C . THR A 1 124 ? 20.655 -0.675 -16.378 1.00 91.94 124 THR A C 1
ATOM 1045 O O . THR A 1 124 ? 19.730 -0.869 -15.593 1.00 91.94 124 THR A O 1
ATOM 1048 N N . ASP A 1 125 ? 21.700 -1.503 -16.430 1.00 87.94 125 ASP A N 1
ATOM 1049 C CA . ASP A 1 125 ? 21.747 -2.759 -15.658 1.00 87.94 125 ASP A CA 1
ATOM 1050 C C . ASP A 1 125 ? 21.631 -2.536 -14.143 1.00 87.94 125 ASP A C 1
ATOM 1052 O O . ASP A 1 125 ? 20.932 -3.268 -13.447 1.00 87.94 125 ASP A O 1
ATOM 1056 N N . ASN A 1 126 ? 22.215 -1.449 -13.632 1.00 89.00 126 ASN A N 1
ATOM 1057 C CA . ASN A 1 126 ? 22.073 -1.066 -12.226 1.00 89.00 126 ASN A CA 1
ATOM 1058 C C . ASN A 1 126 ? 20.642 -0.629 -11.870 1.00 89.00 126 ASN A C 1
ATOM 1060 O O . ASN A 1 126 ? 20.165 -0.894 -10.769 1.00 89.00 126 ASN A O 1
ATOM 1064 N N . GLU A 1 127 ? 19.950 0.047 -12.787 1.00 90.25 127 GLU A N 1
ATOM 1065 C CA . GLU A 1 127 ? 18.552 0.450 -12.607 1.00 90.25 127 GLU A CA 1
ATOM 1066 C C . GLU A 1 127 ? 17.607 -0.751 -12.703 1.00 90.25 127 GLU A C 1
ATOM 1068 O O . GLU A 1 127 ? 16.672 -0.848 -11.915 1.00 90.25 127 GLU A O 1
ATOM 1073 N N . LYS A 1 128 ? 17.882 -1.700 -13.604 1.00 90.50 128 LYS A N 1
ATOM 1074 C CA . LYS A 1 128 ? 17.163 -2.978 -13.691 1.00 90.50 128 LYS A CA 1
ATOM 1075 C C . LYS A 1 128 ? 17.333 -3.793 -12.412 1.00 90.50 128 LYS A C 1
ATOM 1077 O O . LYS A 1 128 ? 16.351 -4.293 -11.874 1.00 90.50 128 LYS A O 1
ATOM 1082 N N . MET A 1 129 ? 18.555 -3.859 -11.882 1.00 86.75 129 MET A N 1
ATOM 1083 C CA . MET A 1 129 ? 18.835 -4.504 -10.598 1.00 86.75 129 MET A CA 1
ATOM 1084 C C . MET A 1 129 ? 18.136 -3.784 -9.434 1.00 86.75 129 MET A C 1
ATOM 1086 O O . MET A 1 129 ? 17.652 -4.410 -8.501 1.00 86.75 129 MET A O 1
ATOM 1090 N N . LEU A 1 130 ? 18.022 -2.456 -9.485 1.00 89.25 130 LEU A N 1
ATOM 1091 C CA . LEU A 1 130 ? 17.229 -1.708 -8.511 1.00 89.25 130 LEU A CA 1
ATOM 1092 C C . LEU A 1 130 ? 15.727 -2.041 -8.610 1.00 89.25 130 LEU A C 1
ATOM 1094 O O . LEU A 1 130 ? 15.067 -2.186 -7.581 1.00 89.25 130 LEU A O 1
ATOM 1098 N N . LEU A 1 131 ? 15.189 -2.179 -9.826 1.00 87.50 131 LEU A N 1
ATOM 1099 C CA . LEU A 1 131 ? 13.801 -2.590 -10.056 1.00 87.50 131 LEU A CA 1
ATOM 1100 C C . LEU A 1 131 ? 13.527 -4.013 -9.551 1.00 87.50 131 LEU A C 1
ATOM 1102 O O . LEU A 1 131 ? 12.468 -4.233 -8.964 1.00 87.50 131 LEU A O 1
ATOM 1106 N N . SER A 1 132 ? 14.474 -4.947 -9.694 1.00 83.94 132 SER A N 1
ATOM 1107 C CA . SER A 1 132 ? 14.306 -6.309 -9.167 1.00 83.94 132 SER A CA 1
ATOM 1108 C C . SER A 1 132 ? 14.249 -6.345 -7.635 1.00 83.94 132 SER A C 1
ATOM 1110 O O . SER A 1 132 ? 13.466 -7.094 -7.059 1.00 83.94 132 SER A O 1
ATOM 1112 N N . TYR A 1 133 ? 14.975 -5.469 -6.933 1.00 83.62 133 TYR A N 1
ATOM 1113 C CA . TYR A 1 133 ? 14.796 -5.339 -5.480 1.00 83.62 133 TYR A CA 1
ATOM 1114 C C . TYR A 1 133 ? 13.394 -4.842 -5.100 1.00 83.62 133 TYR A C 1
ATOM 1116 O O . TYR A 1 133 ? 12.837 -5.281 -4.090 1.00 83.62 133 TYR A O 1
ATOM 1124 N N . TYR A 1 134 ? 12.799 -3.955 -5.906 1.00 83.25 134 TYR A N 1
ATOM 1125 C CA . TYR A 1 134 ? 11.430 -3.498 -5.674 1.00 83.25 134 TYR A CA 1
ATOM 1126 C C . TYR A 1 134 ? 10.384 -4.571 -5.967 1.00 83.25 134 TYR A C 1
ATOM 1128 O O . TYR A 1 134 ? 9.408 -4.638 -5.220 1.00 83.25 134 TYR A O 1
ATOM 1136 N N . SER A 1 135 ? 10.588 -5.426 -6.975 1.00 75.12 135 SER A N 1
ATOM 1137 C CA . SER A 1 135 ? 9.664 -6.534 -7.257 1.00 75.12 135 SER A CA 1
ATOM 1138 C C . SER A 1 135 ? 9.636 -7.564 -6.125 1.00 75.12 135 SER A C 1
ATOM 1140 O O . SER A 1 135 ? 8.581 -8.114 -5.833 1.00 75.12 135 SER A O 1
ATOM 1142 N N . VAL A 1 136 ? 10.754 -7.749 -5.415 1.00 75.06 136 VAL A N 1
ATOM 1143 C CA . VAL A 1 136 ? 10.853 -8.612 -4.218 1.00 75.06 136 VAL A CA 1
ATOM 1144 C C . VAL A 1 136 ? 10.387 -7.889 -2.933 1.00 75.06 136 VAL A C 1
ATOM 1146 O O . VAL A 1 136 ? 10.385 -8.446 -1.839 1.00 75.06 136 VAL A O 1
ATOM 1149 N N . GLY A 1 137 ? 9.951 -6.627 -3.028 1.00 70.94 137 GLY A N 1
ATOM 1150 C CA . GLY A 1 137 ? 9.376 -5.875 -1.907 1.00 70.94 137 GLY A CA 1
ATOM 1151 C C . GLY A 1 137 ? 10.387 -5.141 -1.016 1.00 70.94 137 GLY A C 1
ATOM 1152 O O . GLY A 1 137 ? 9.997 -4.517 -0.019 1.00 70.94 137 GLY A O 1
ATOM 1153 N N . ILE A 1 138 ? 11.674 -5.129 -1.377 1.00 76.50 138 ILE A N 1
ATOM 1154 C CA . ILE A 1 138 ? 12.703 -4.366 -0.664 1.00 76.50 138 ILE A CA 1
ATOM 1155 C C . ILE A 1 138 ? 12.619 -2.906 -1.108 1.00 76.50 138 ILE A C 1
ATOM 1157 O O . ILE A 1 138 ? 13.086 -2.516 -2.171 1.00 76.50 138 ILE A O 1
ATOM 1161 N N . THR A 1 139 ? 12.011 -2.062 -0.276 1.00 78.44 139 THR A N 1
ATOM 1162 C CA . THR A 1 139 ? 11.733 -0.653 -0.625 1.00 78.44 139 THR A CA 1
ATOM 1163 C C . THR A 1 139 ? 12.663 0.354 0.049 1.00 78.44 139 THR A C 1
ATOM 1165 O O . THR A 1 139 ? 12.760 1.512 -0.381 1.00 78.44 139 THR A O 1
ATOM 1168 N N . LYS A 1 140 ? 13.364 -0.061 1.112 1.00 81.31 140 LYS A N 1
ATOM 1169 C CA . LYS A 1 140 ? 14.218 0.821 1.910 1.00 81.31 140 LYS A CA 1
ATOM 1170 C C . LYS A 1 140 ? 15.529 1.108 1.185 1.00 81.31 140 LYS A C 1
ATOM 1172 O O . LYS A 1 140 ? 16.378 0.235 1.042 1.00 81.31 140 LYS A O 1
ATOM 1177 N N . THR A 1 141 ? 15.762 2.376 0.847 1.00 80.94 141 THR A N 1
ATOM 1178 C CA . THR A 1 141 ? 17.007 2.832 0.201 1.00 80.94 141 THR A CA 1
ATOM 1179 C C . THR A 1 141 ? 18.260 2.435 0.985 1.00 80.94 141 THR A C 1
ATOM 1181 O O . THR A 1 141 ? 19.283 2.119 0.393 1.00 80.94 141 THR A O 1
ATOM 1184 N N . THR A 1 142 ? 18.202 2.427 2.320 1.00 80.62 142 THR A N 1
ATOM 1185 C CA . THR A 1 142 ? 19.343 2.047 3.167 1.00 80.62 142 THR A CA 1
ATOM 1186 C C . THR A 1 142 ? 19.689 0.566 3.089 1.00 80.62 142 THR A C 1
ATOM 1188 O O . THR A 1 142 ? 20.840 0.206 3.300 1.00 80.62 142 THR A O 1
ATOM 1191 N N . GLU A 1 143 ? 18.690 -0.273 2.845 1.00 80.25 143 GLU A N 1
ATOM 1192 C CA . GLU A 1 143 ? 18.816 -1.724 2.759 1.00 80.25 143 GLU A CA 1
ATOM 1193 C C . GLU A 1 143 ? 19.357 -2.109 1.383 1.00 80.25 143 GLU A C 1
ATOM 1195 O O . GLU A 1 143 ? 20.393 -2.756 1.291 1.00 80.25 143 GLU A O 1
ATOM 1200 N N . ILE A 1 144 ? 18.776 -1.540 0.324 1.00 84.38 144 ILE A N 1
ATOM 1201 C CA . ILE A 1 144 ? 19.249 -1.711 -1.056 1.00 84.38 144 ILE A CA 1
ATOM 1202 C C . ILE A 1 144 ? 20.684 -1.197 -1.224 1.00 84.38 144 ILE A C 1
ATOM 1204 O O . ILE A 1 144 ? 21.513 -1.851 -1.846 1.00 84.38 144 ILE A O 1
ATOM 1208 N N . ALA A 1 145 ? 21.012 -0.044 -0.631 1.00 84.88 145 ALA A N 1
ATOM 1209 C CA . ALA A 1 145 ? 22.367 0.505 -0.658 1.00 84.88 145 ALA A CA 1
ATOM 1210 C C . ALA A 1 145 ? 23.404 -0.474 -0.080 1.00 84.88 145 ALA A C 1
ATOM 1212 O O . ALA A 1 145 ? 24.489 -0.615 -0.640 1.00 84.88 145 ALA A O 1
ATOM 1213 N N . LYS A 1 146 ? 23.060 -1.171 1.013 1.00 86.12 146 LYS A N 1
ATOM 1214 C CA . LYS A 1 146 ? 23.920 -2.203 1.605 1.00 86.12 146 LYS A CA 1
ATOM 1215 C C . LYS A 1 146 ? 24.028 -3.428 0.697 1.00 86.12 146 LYS A C 1
ATOM 1217 O O . LYS A 1 146 ? 25.141 -3.870 0.452 1.00 86.12 146 LYS A O 1
ATOM 1222 N N . LEU A 1 147 ? 22.904 -3.919 0.172 1.00 83.38 147 LEU A N 1
ATOM 1223 C CA . LEU A 1 147 ? 22.857 -5.096 -0.707 1.00 83.38 147 LEU A CA 1
ATOM 1224 C C . LEU A 1 147 ? 23.652 -4.891 -2.004 1.00 83.38 147 LEU A C 1
ATOM 1226 O O . LEU A 1 147 ? 24.372 -5.780 -2.437 1.00 83.38 147 LEU A O 1
ATOM 1230 N N . MET A 1 148 ? 23.575 -3.699 -2.598 1.00 84.69 148 MET A N 1
ATOM 1231 C CA . MET A 1 148 ? 24.301 -3.361 -3.829 1.00 84.69 148 MET A CA 1
ATOM 1232 C C . MET A 1 148 ? 25.734 -2.859 -3.586 1.00 84.69 148 MET A C 1
ATOM 1234 O O . MET A 1 148 ? 26.457 -2.594 -4.547 1.00 84.69 148 MET A O 1
ATOM 1238 N N . GLY A 1 149 ? 26.136 -2.631 -2.330 1.00 88.00 149 GLY A N 1
ATOM 1239 C CA . GLY A 1 149 ? 27.422 -2.004 -2.002 1.00 88.00 149 GLY A CA 1
ATOM 1240 C C . GLY A 1 149 ? 27.571 -0.577 -2.556 1.00 88.00 149 GLY A C 1
ATOM 1241 O O . GLY A 1 149 ? 28.668 -0.160 -2.927 1.00 88.00 149 GLY A O 1
ATOM 1242 N N . LYS A 1 150 ? 26.471 0.181 -2.668 1.00 90.56 150 LYS A N 1
ATOM 1243 C CA . LYS A 1 150 ? 26.452 1.547 -3.226 1.00 90.56 150 LYS A CA 1
ATOM 1244 C C . LYS A 1 150 ? 26.017 2.572 -2.188 1.00 90.56 150 LYS A C 1
ATOM 1246 O O . LYS A 1 150 ? 25.345 2.266 -1.208 1.00 90.56 150 LYS A O 1
ATOM 1251 N N . SER A 1 151 ? 26.365 3.838 -2.417 1.00 88.50 151 SER A N 1
ATOM 1252 C CA . SER A 1 151 ? 25.915 4.921 -1.540 1.00 88.50 151 SER A CA 1
ATOM 1253 C C . SER A 1 151 ? 24.400 5.142 -1.665 1.00 88.50 151 SER A C 1
ATOM 1255 O O . SER A 1 151 ? 23.815 4.977 -2.738 1.00 88.50 151 SER A O 1
ATOM 1257 N N . ARG A 1 152 ? 23.757 5.610 -0.587 1.00 81.44 152 ARG A N 1
ATOM 1258 C CA . ARG A 1 152 ? 22.331 5.996 -0.609 1.00 81.44 152 ARG A CA 1
ATOM 1259 C C . ARG A 1 152 ? 22.042 7.069 -1.667 1.00 81.44 152 ARG A C 1
ATOM 1261 O O . ARG A 1 152 ? 20.977 7.057 -2.275 1.00 81.44 152 ARG A O 1
ATOM 1268 N N . MET A 1 153 ? 23.005 7.965 -1.902 1.00 83.19 153 MET A N 1
ATOM 1269 C CA . MET A 1 153 ? 22.927 9.004 -2.933 1.00 83.19 153 MET A CA 1
ATOM 1270 C C . MET A 1 153 ? 22.859 8.399 -4.337 1.00 83.19 153 MET A C 1
ATOM 1272 O O . MET A 1 153 ? 22.061 8.846 -5.155 1.00 83.19 153 MET A O 1
ATOM 1276 N N . THR A 1 154 ? 23.643 7.350 -4.598 1.00 85.81 154 THR A N 1
ATOM 1277 C CA . THR A 1 154 ? 23.639 6.620 -5.872 1.00 85.81 154 THR A CA 1
ATOM 1278 C C . THR A 1 154 ? 22.291 5.948 -6.115 1.00 85.81 154 THR A C 1
ATOM 1280 O O . THR A 1 154 ? 21.713 6.129 -7.182 1.00 85.81 154 THR A O 1
ATOM 1283 N N . ILE A 1 155 ? 21.742 5.259 -5.106 1.00 88.50 155 ILE A N 1
ATOM 1284 C CA . ILE A 1 155 ? 20.416 4.634 -5.214 1.00 88.50 155 ILE A CA 1
ATOM 1285 C C . ILE A 1 155 ? 19.335 5.690 -5.476 1.00 88.50 155 ILE A C 1
ATOM 1287 O O . ILE A 1 155 ? 18.508 5.516 -6.363 1.00 88.50 155 ILE A O 1
ATOM 1291 N N . ASN A 1 156 ? 19.353 6.815 -4.755 1.00 84.50 156 ASN A N 1
ATOM 1292 C CA . ASN A 1 156 ? 18.390 7.898 -4.974 1.00 84.50 156 ASN A CA 1
ATOM 1293 C C . ASN A 1 156 ? 18.519 8.530 -6.368 1.00 84.50 156 ASN A C 1
ATOM 1295 O O . ASN A 1 156 ? 17.503 8.856 -6.979 1.00 84.50 156 ASN A O 1
ATOM 1299 N N . ARG A 1 157 ? 19.743 8.666 -6.894 1.00 87.81 157 ARG A N 1
ATOM 1300 C CA . ARG A 1 157 ? 19.973 9.122 -8.271 1.00 87.81 157 ARG A CA 1
ATOM 1301 C C . ARG A 1 157 ? 19.362 8.150 -9.282 1.00 87.81 157 ARG A C 1
ATOM 1303 O O . ARG A 1 157 ? 18.673 8.600 -10.188 1.00 87.81 157 ARG A O 1
ATOM 1310 N N . TRP A 1 158 ? 19.558 6.844 -9.106 1.00 92.12 158 TRP A N 1
ATOM 1311 C CA . TRP A 1 158 ? 18.948 5.829 -9.973 1.00 92.12 158 TRP A CA 1
ATOM 1312 C C . TRP A 1 158 ? 17.422 5.819 -9.873 1.00 92.12 158 TRP A C 1
ATOM 1314 O O . TRP A 1 158 ? 16.760 5.772 -10.902 1.00 92.12 158 TRP A O 1
ATOM 1324 N N . ARG A 1 159 ? 16.846 5.969 -8.671 1.00 89.88 159 ARG A N 1
ATOM 1325 C CA . ARG A 1 159 ? 15.387 6.134 -8.506 1.00 89.88 159 ARG A CA 1
ATOM 1326 C C . ARG A 1 159 ? 14.863 7.315 -9.316 1.00 89.88 159 ARG A C 1
ATOM 1328 O O . ARG A 1 159 ? 13.856 7.174 -9.998 1.00 89.88 159 ARG A O 1
ATOM 1335 N N . LYS A 1 160 ? 15.548 8.459 -9.240 1.00 87.38 160 LYS A N 1
ATOM 1336 C CA . LYS A 1 160 ? 15.164 9.669 -9.972 1.00 87.38 160 LYS A CA 1
ATOM 1337 C C . LYS A 1 160 ? 15.260 9.466 -11.487 1.00 87.38 160 LYS A C 1
ATOM 1339 O O . LYS A 1 160 ? 14.310 9.773 -12.189 1.00 87.38 160 LYS A O 1
ATOM 1344 N N . SER A 1 161 ? 16.349 8.866 -11.961 1.00 88.81 161 SER A N 1
ATOM 1345 C CA . SER A 1 161 ? 16.540 8.524 -13.379 1.00 88.81 161 SER A CA 1
ATOM 1346 C C . SER A 1 161 ? 15.438 7.593 -13.905 1.00 88.81 161 SER A C 1
ATOM 1348 O O . SER A 1 161 ? 14.858 7.846 -14.955 1.00 88.81 161 SER A O 1
ATOM 1350 N N . ILE A 1 162 ? 15.065 6.553 -13.149 1.00 90.38 162 ILE A N 1
ATOM 1351 C CA . ILE A 1 162 ? 13.951 5.661 -13.512 1.00 90.38 162 ILE A CA 1
ATOM 1352 C C . ILE A 1 162 ? 12.626 6.437 -13.598 1.00 90.38 162 ILE A C 1
ATOM 1354 O O . ILE A 1 162 ? 11.846 6.216 -14.520 1.00 90.38 162 ILE A O 1
ATOM 1358 N N . GLN A 1 163 ? 12.368 7.353 -12.658 1.00 87.12 163 GLN A N 1
ATOM 1359 C CA . GLN A 1 163 ? 11.165 8.193 -12.675 1.00 87.12 163 GLN A CA 1
ATOM 1360 C C . GLN A 1 163 ? 11.125 9.132 -13.885 1.00 87.12 163 GLN A C 1
ATOM 1362 O O . GLN A 1 163 ? 10.072 9.269 -14.499 1.00 87.12 163 GLN A O 1
ATOM 1367 N N . GLU A 1 164 ? 12.253 9.754 -14.231 1.00 86.81 164 GLU A N 1
ATOM 1368 C CA . GLU A 1 164 ? 12.388 10.618 -15.410 1.00 86.81 164 GLU A CA 1
ATOM 1369 C C . GLU A 1 164 ? 12.105 9.825 -16.696 1.00 86.81 164 GLU A C 1
ATOM 1371 O O . GLU A 1 164 ? 11.235 10.214 -17.471 1.00 86.81 164 GLU A O 1
ATOM 1376 N N . LYS A 1 165 ? 12.709 8.640 -16.855 1.00 88.50 165 LYS A N 1
ATOM 1377 C CA . LYS A 1 165 ? 12.462 7.743 -18.002 1.00 88.50 165 LYS A CA 1
ATOM 1378 C C . LYS A 1 165 ? 11.005 7.294 -18.113 1.00 88.50 165 LYS A C 1
ATOM 1380 O O . LYS A 1 165 ? 10.478 7.145 -19.213 1.00 88.50 165 LYS A O 1
ATOM 1385 N N . TYR A 1 166 ? 10.350 7.053 -16.979 1.00 85.94 166 TYR A N 1
ATOM 1386 C CA . TYR A 1 166 ? 8.936 6.687 -16.952 1.00 85.94 166 TYR A CA 1
ATOM 1387 C C . TYR A 1 166 ? 8.029 7.861 -17.341 1.00 85.94 166 TYR A C 1
ATOM 1389 O O . TYR A 1 166 ? 7.071 7.672 -18.085 1.00 85.94 166 TYR A O 1
ATOM 1397 N N . LEU A 1 167 ? 8.346 9.076 -16.883 1.00 83.31 167 LEU A N 1
ATOM 1398 C CA . LEU A 1 167 ? 7.638 10.294 -17.284 1.00 83.31 167 LEU A CA 1
ATOM 1399 C C . LEU A 1 167 ? 7.780 10.565 -18.785 1.00 83.31 167 LEU A C 1
ATOM 1401 O O . LEU A 1 167 ? 6.788 10.884 -19.433 1.00 83.31 167 LEU A O 1
ATOM 1405 N N . GLU A 1 168 ? 8.979 10.396 -19.347 1.00 86.56 168 GLU A N 1
ATOM 1406 C CA . GLU A 1 168 ? 9.212 10.498 -20.794 1.00 86.56 168 GLU A CA 1
ATOM 1407 C C . GLU A 1 168 ? 8.355 9.495 -21.577 1.00 86.56 168 GLU A C 1
ATOM 1409 O O . GLU A 1 168 ? 7.690 9.876 -22.533 1.00 86.56 168 GLU A O 1
ATOM 1414 N N . LEU A 1 169 ? 8.291 8.237 -21.129 1.00 83.88 169 LEU A N 1
ATOM 1415 C CA . LEU A 1 169 ? 7.466 7.202 -21.764 1.00 83.88 169 LEU A CA 1
ATOM 1416 C C . LEU A 1 169 ? 5.963 7.495 -21.728 1.00 83.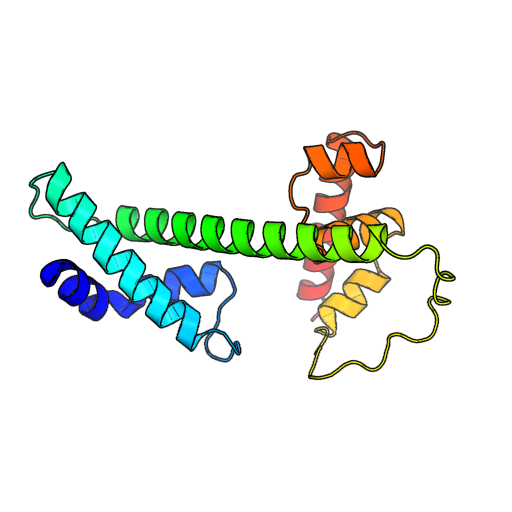88 169 LEU A C 1
ATOM 1418 O O . LEU A 1 169 ? 5.254 7.121 -22.658 1.00 83.88 169 LEU A O 1
ATOM 1422 N N . ILE A 1 170 ? 5.466 8.121 -20.658 1.00 77.81 170 ILE A N 1
ATOM 1423 C CA . ILE A 1 170 ? 4.060 8.536 -20.581 1.00 77.81 170 ILE A CA 1
ATOM 1424 C C . ILE A 1 170 ? 3.794 9.705 -21.528 1.00 77.81 170 ILE A C 1
ATOM 1426 O O . ILE A 1 170 ? 2.760 9.715 -22.180 1.00 77.81 170 ILE A O 1
ATOM 1430 N N . ASN A 1 171 ? 4.707 10.676 -21.603 1.00 76.88 171 ASN A N 1
ATOM 1431 C CA . ASN A 1 171 ? 4.532 11.869 -22.433 1.00 76.88 171 ASN A CA 1
ATOM 1432 C C . ASN A 1 171 ? 4.697 11.596 -23.941 1.00 76.88 171 ASN A C 1
ATOM 1434 O O . ASN A 1 171 ? 4.279 12.417 -24.751 1.00 76.88 171 ASN A O 1
ATOM 1438 N N . GLU A 1 172 ? 5.329 10.483 -24.320 1.00 68.75 172 GLU A N 1
ATOM 1439 C CA . GLU A 1 172 ? 5.452 10.027 -25.713 1.00 68.75 172 GLU A CA 1
ATOM 1440 C C . GLU A 1 172 ? 4.190 9.312 -26.247 1.00 68.75 172 GLU A C 1
ATOM 1442 O O . GLU A 1 172 ? 4.110 9.079 -27.454 1.00 68.75 172 GLU A O 1
ATOM 1447 N N . LYS A 1 173 ? 3.228 8.948 -25.381 1.00 55.47 173 LYS A N 1
ATOM 1448 C CA . LYS A 1 173 ? 1.950 8.301 -25.743 1.00 55.47 173 LYS A CA 1
ATOM 1449 C C . LYS A 1 173 ? 0.811 9.311 -25.852 1.00 55.47 173 LYS A C 1
ATOM 1451 O O . LYS A 1 173 ? -0.035 9.106 -26.750 1.00 55.47 173 LYS A O 1
#

pLDDT: mean 77.46, std 17.52, range [32.66, 94.38]

Secondary structure (DSSP, 8-state):
-HHHHHHHHHTHHHHHHHHHHTT--TT-TTHHHHHHHHHHHHHHHHHHHHHHH------HHHHHHHHHHHHHHHHHHHHHHHHHHHHHHHTS--S----TT------S-----HHHHHHHHHS-HHHHHHHHHHHTT---HHHHHHHTT--HHHHHHHHHHHHHHHHHHHHT-

Foldseek 3Di:
DVVLLVVLVVPLVLLQVLCVVVVLHDPDPCNVVSSVVLSVVSS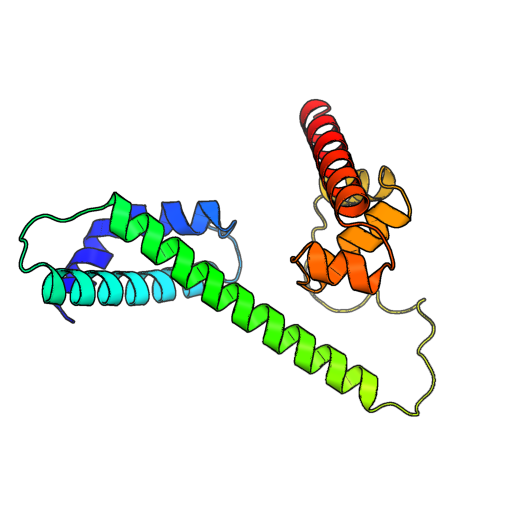VVVVVVCVPPVDPDDDSVVSSVVSNVVVVVVVLVVLVVQLVVVVVVVVPDPDDDPDPPPDPDDDDDPPVPVLNVVLCVVADPVLVVLVVCVVSPNDDLVVVCVVVVHDSVVSVVSVVVSVVSSVVSVVVD

Radius of gyration: 20.73 Å; chains: 1; bounding box: 50×45×49 Å

InterPro domains:
  IPR013324 RNA polymerase sigma factor, region 3/4-like [SSF88659] (106-170)
  IPR014284 RNA polymerase sigma-70-like domain [TIGR02937] (10-165)